Protein AF-A0A2D6GXG8-F1 (afdb_monomer_lite)

Sequence (87 aa):
MWIRLTLSILLFISILLLPWWVSGILALTLLIFRPAYEVIIAGLLIDLLYGNVETLPEMLISFTTGAAALFIVMHILRGRLIFYEYH

Radius of gyration: 14.45 Å; chains: 1; bounding box: 34×20×49 Å

pLDDT: mean 76.7, std 11.67, range [39.34, 90.69]

Foldseek 3Di:
DVVLVVLLVVLVVCLVPHQPVVSVVSLLVSLLVHLDCSQLVSQQSNLVPVPDPVCSVPSSCVSNVVSVVSSVVSVVVVVVVVVVVPD

Secondary structure (DSSP, 8-state):
-HHHHHHHHHHHHHHHHS-HHHHHHHHHHHHHH---THHHHHHHHHHHHHS-GGGHHHHTTHHHHHHHHHHHHHHHHHHHHGGGS--

Structure (mmCIF, N/CA/C/O backbone):
data_AF-A0A2D6GXG8-F1
#
_entry.id   AF-A0A2D6GXG8-F1
#
loop_
_atom_site.group_PDB
_atom_site.id
_atom_site.type_symbol
_atom_site.label_atom_id
_atom_site.label_alt_id
_atom_site.label_comp_id
_atom_site.label_asym_id
_atom_site.label_entity_id
_atom_site.label_seq_id
_atom_site.pdbx_PDB_ins_code
_atom_site.Cartn_x
_atom_site.Cartn_y
_atom_site.Cartn_z
_atom_site.occupancy
_atom_site.B_iso_or_equiv
_atom_site.auth_seq_id
_atom_site.auth_comp_id
_atom_sit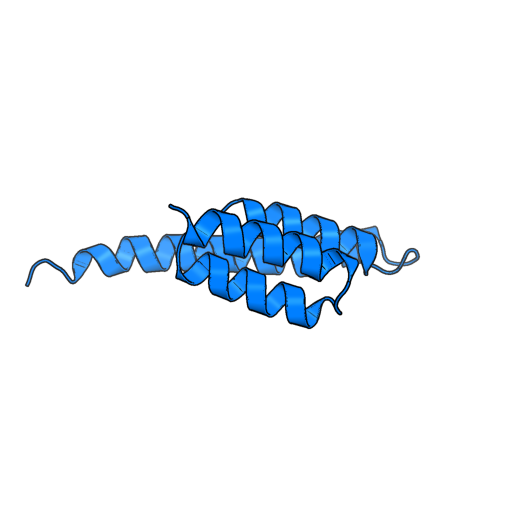e.auth_asym_id
_atom_site.auth_atom_id
_atom_site.pdbx_PDB_model_num
ATOM 1 N N . MET A 1 1 ? -1.161 9.836 17.076 1.00 65.44 1 MET A N 1
ATOM 2 C CA . MET A 1 1 ? -1.135 10.717 15.885 1.00 65.44 1 M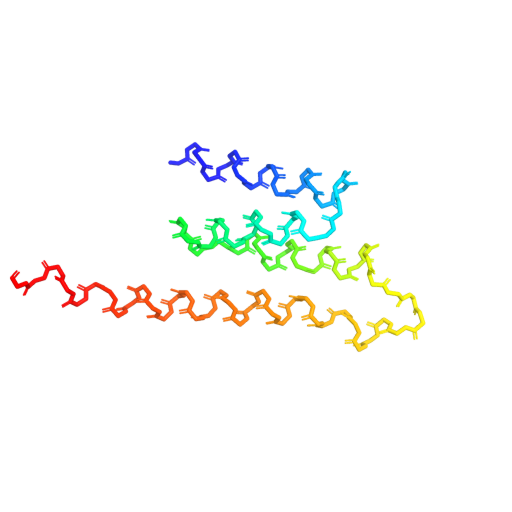ET A CA 1
ATOM 3 C C . MET A 1 1 ? 0.252 10.736 15.243 1.00 65.44 1 MET A C 1
ATOM 5 O O . MET A 1 1 ? 0.349 10.393 14.075 1.00 65.44 1 MET A O 1
ATOM 9 N N . TRP A 1 2 ? 1.314 11.001 16.012 1.00 77.62 2 TRP A N 1
ATOM 10 C CA . TRP A 1 2 ? 2.711 11.014 15.546 1.00 77.62 2 TRP A CA 1
ATOM 11 C C . TRP A 1 2 ? 3.197 9.710 14.892 1.00 77.62 2 TRP A C 1
ATOM 13 O O . TRP A 1 2 ? 3.700 9.752 13.778 1.00 77.62 2 TRP A O 1
ATOM 23 N N . ILE A 1 3 ? 2.932 8.550 15.506 1.00 78.50 3 ILE A N 1
ATOM 24 C CA . ILE A 1 3 ? 3.310 7.228 14.962 1.00 78.50 3 ILE A CA 1
ATOM 25 C C . ILE A 1 3 ? 2.791 6.982 13.538 1.00 78.50 3 ILE A C 1
ATOM 27 O O . ILE A 1 3 ? 3.506 6.418 12.718 1.00 78.50 3 ILE A O 1
ATOM 31 N N . ARG A 1 4 ? 1.578 7.452 13.211 1.00 76.75 4 ARG A N 1
ATOM 32 C CA . ARG A 1 4 ? 1.005 7.293 11.865 1.00 76.75 4 ARG A CA 1
ATOM 33 C C . ARG A 1 4 ? 1.824 8.057 10.834 1.00 76.75 4 ARG A C 1
ATOM 35 O O . ARG A 1 4 ? 2.146 7.516 9.783 1.00 76.75 4 ARG A O 1
ATOM 42 N N . LEU A 1 5 ? 2.146 9.310 11.149 1.00 83.62 5 LEU A N 1
ATOM 43 C CA . LEU A 1 5 ? 2.898 10.181 10.256 1.00 83.62 5 LEU A CA 1
ATOM 44 C C . LEU A 1 5 ? 4.294 9.604 10.006 1.00 83.62 5 LEU A C 1
ATOM 46 O O . LEU A 1 5 ? 4.706 9.492 8.858 1.00 83.62 5 LEU A O 1
ATOM 50 N N . THR A 1 6 ? 4.972 9.154 11.064 1.00 87.50 6 THR A N 1
ATOM 51 C CA . THR A 1 6 ? 6.300 8.540 10.956 1.00 87.50 6 THR A CA 1
ATOM 52 C C . THR A 1 6 ? 6.275 7.271 10.108 1.00 87.50 6 THR A C 1
ATOM 54 O O . THR A 1 6 ? 7.101 7.137 9.212 1.00 87.50 6 THR A O 1
ATOM 57 N N . LEU A 1 7 ? 5.314 6.368 10.332 1.00 84.38 7 LEU A N 1
ATOM 58 C CA . LEU A 1 7 ? 5.199 5.134 9.549 1.00 84.38 7 LEU A CA 1
ATOM 59 C C . LEU A 1 7 ? 4.829 5.400 8.085 1.00 84.38 7 LEU A C 1
ATOM 61 O O . LEU A 1 7 ? 5.335 4.713 7.206 1.00 84.38 7 LEU A O 1
ATOM 65 N N . SER A 1 8 ? 4.001 6.410 7.810 1.00 85.06 8 SER A N 1
ATOM 66 C CA . SER A 1 8 ? 3.627 6.780 6.436 1.00 85.06 8 SER A CA 1
ATOM 67 C C . SER A 1 8 ? 4.812 7.374 5.681 1.00 85.06 8 SER A C 1
ATOM 69 O O . SER A 1 8 ? 5.085 6.988 4.551 1.00 85.06 8 SER A O 1
ATOM 71 N N . ILE A 1 9 ? 5.571 8.269 6.321 1.00 89.25 9 ILE A N 1
ATOM 72 C CA . ILE A 1 9 ? 6.805 8.814 5.743 1.00 89.25 9 ILE A CA 1
ATOM 73 C C . ILE A 1 9 ? 7.809 7.683 5.492 1.00 89.25 9 ILE A C 1
ATOM 75 O O . ILE A 1 9 ? 8.375 7.600 4.406 1.00 89.25 9 ILE A O 1
ATOM 79 N N . LEU A 1 10 ? 7.986 6.779 6.459 1.00 89.94 10 LEU A N 1
ATOM 80 C CA . LEU A 1 10 ? 8.893 5.640 6.328 1.00 89.94 10 LEU A CA 1
ATOM 81 C C . LEU A 1 10 ? 8.477 4.697 5.190 1.00 89.94 10 LEU A C 1
ATOM 83 O O . LEU A 1 10 ? 9.335 4.224 4.450 1.00 89.94 10 LEU A O 1
ATOM 87 N N . LEU A 1 11 ? 7.172 4.469 5.015 1.00 88.31 11 LEU A N 1
ATOM 88 C CA . LEU A 1 11 ? 6.609 3.705 3.905 1.00 88.31 11 LEU A CA 1
ATOM 89 C C . LEU A 1 11 ? 7.010 4.326 2.562 1.00 88.31 11 LEU A C 1
ATOM 91 O O . LEU A 1 11 ? 7.617 3.638 1.746 1.00 88.31 11 LEU A O 1
ATOM 95 N N . PHE A 1 12 ? 6.747 5.620 2.353 1.00 88.81 12 PHE A N 1
ATOM 96 C CA . PHE A 1 12 ? 7.079 6.296 1.092 1.00 88.81 12 PHE A CA 1
ATOM 97 C C . PHE A 1 12 ? 8.586 6.346 0.820 1.00 88.81 12 PHE A C 1
ATOM 99 O O . PHE A 1 12 ? 9.009 6.122 -0.311 1.00 88.81 12 PHE A O 1
ATOM 106 N N . ILE A 1 13 ? 9.402 6.568 1.853 1.00 90.69 13 ILE A N 1
ATOM 107 C CA . ILE A 1 13 ? 10.866 6.490 1.749 1.00 90.69 13 ILE A CA 1
ATOM 108 C C . ILE A 1 13 ? 11.289 5.075 1.334 1.00 90.69 13 ILE A C 1
ATOM 110 O O . ILE A 1 13 ? 12.125 4.922 0.445 1.00 90.69 13 ILE A O 1
ATOM 114 N N . SER A 1 14 ? 10.689 4.036 1.925 1.00 90.56 14 SER A N 1
ATOM 115 C CA . SER A 1 14 ? 11.029 2.649 1.596 1.00 90.56 14 SER A CA 1
ATOM 116 C C . SER A 1 14 ? 10.723 2.295 0.144 1.00 90.56 14 SER A C 1
ATOM 118 O O . SER A 1 14 ? 11.515 1.590 -0.457 1.00 90.56 14 SER A O 1
ATOM 120 N N . ILE A 1 15 ? 9.635 2.818 -0.430 1.00 88.06 15 ILE A N 1
ATOM 121 C CA . ILE A 1 15 ? 9.233 2.527 -1.817 1.00 88.06 15 ILE A CA 1
ATOM 122 C C . ILE A 1 15 ? 10.292 3.006 -2.818 1.00 88.06 15 ILE A C 1
ATOM 124 O O . ILE A 1 15 ? 10.435 2.428 -3.887 1.00 88.06 15 ILE A O 1
ATOM 128 N N . LEU A 1 16 ? 11.025 4.069 -2.479 1.00 87.44 16 LEU A N 1
ATOM 129 C CA . LEU A 1 16 ? 12.041 4.660 -3.351 1.00 87.44 16 LEU A CA 1
ATOM 130 C C . LEU A 1 16 ? 13.435 4.055 -3.144 1.00 87.44 16 LEU A C 1
ATOM 132 O O . LEU A 1 16 ? 14.246 4.054 -4.066 1.00 87.44 16 LEU A O 1
ATOM 136 N N . LEU A 1 17 ? 13.741 3.605 -1.925 1.00 87.56 17 LEU A N 1
ATOM 137 C CA . LEU A 1 17 ? 15.103 3.241 -1.510 1.00 87.56 17 LEU A CA 1
ATOM 138 C C . LEU A 1 17 ? 15.294 1.747 -1.257 1.00 87.56 17 LEU A C 1
ATOM 140 O O . LEU A 1 17 ? 16.421 1.259 -1.315 1.00 87.56 17 LEU A O 1
ATOM 144 N N . LEU A 1 18 ? 14.226 1.031 -0.917 1.00 89.12 18 LEU A N 1
ATOM 145 C CA . LEU A 1 18 ? 14.273 -0.358 -0.485 1.00 89.12 18 LEU A CA 1
ATOM 146 C C . LEU A 1 18 ? 13.489 -1.241 -1.457 1.00 89.12 18 LEU A C 1
ATOM 148 O O . LEU A 1 18 ? 12.598 -0.766 -2.149 1.00 89.12 18 LEU A O 1
ATOM 152 N N . PRO A 1 19 ? 13.790 -2.545 -1.519 1.00 85.88 19 PRO A N 1
ATOM 153 C CA . PRO A 1 19 ? 13.015 -3.466 -2.337 1.00 85.88 19 PRO A CA 1
ATOM 154 C C . PRO A 1 19 ? 11.529 -3.495 -1.946 1.00 85.88 19 PRO A C 1
ATOM 156 O O . PRO A 1 19 ? 11.190 -3.420 -0.763 1.00 85.88 19 PRO A O 1
ATOM 159 N N . TRP A 1 20 ? 10.656 -3.727 -2.930 1.00 80.88 20 TRP A N 1
ATOM 160 C CA . TRP A 1 20 ? 9.193 -3.747 -2.780 1.00 80.88 20 TRP A CA 1
ATOM 161 C C . TRP A 1 20 ? 8.669 -4.629 -1.632 1.00 80.88 20 TRP A C 1
ATOM 163 O O . TRP A 1 20 ? 7.659 -4.302 -1.008 1.00 80.88 20 TRP A O 1
ATOM 173 N N . TRP A 1 21 ? 9.359 -5.724 -1.296 1.00 82.75 21 TRP A N 1
ATOM 174 C CA . TRP A 1 21 ? 8.975 -6.599 -0.185 1.00 82.75 21 TRP A CA 1
ATOM 175 C C . TRP A 1 21 ? 9.110 -5.917 1.187 1.00 82.75 21 TRP A C 1
ATOM 177 O O . TRP A 1 21 ? 8.281 -6.156 2.066 1.00 82.75 21 TRP A O 1
ATOM 187 N N . VAL A 1 22 ? 10.086 -5.018 1.372 1.00 86.62 22 VAL A N 1
ATOM 188 C CA . VAL A 1 22 ? 10.224 -4.227 2.610 1.00 86.62 22 VAL A CA 1
ATOM 189 C C . VAL A 1 22 ? 9.060 -3.249 2.741 1.00 86.62 22 VAL A C 1
ATOM 191 O O . VAL A 1 22 ? 8.451 -3.136 3.808 1.00 86.62 22 VAL A O 1
ATOM 194 N N . SER A 1 23 ? 8.717 -2.575 1.643 1.00 87.81 23 SER A N 1
ATOM 195 C CA . SER A 1 23 ? 7.579 -1.657 1.587 1.00 87.81 23 SER A CA 1
ATOM 196 C C . SER A 1 23 ? 6.256 -2.376 1.840 1.00 87.81 23 SER A C 1
ATOM 198 O O . SER A 1 23 ? 5.398 -1.841 2.540 1.00 87.81 23 SER A O 1
ATOM 200 N N . GLY A 1 24 ? 6.114 -3.615 1.360 1.00 84.25 24 GLY A N 1
ATOM 201 C CA . GLY A 1 24 ? 4.965 -4.472 1.647 1.00 84.25 24 GLY A CA 1
ATOM 202 C C . GLY A 1 24 ? 4.813 -4.806 3.132 1.00 84.25 24 GLY A C 1
ATOM 203 O O . GLY A 1 24 ? 3.711 -4.706 3.672 1.00 84.25 24 GLY A O 1
ATOM 204 N N . ILE A 1 25 ? 5.913 -5.128 3.822 1.00 86.94 25 ILE A N 1
ATOM 205 C CA . ILE A 1 25 ? 5.887 -5.357 5.275 1.00 86.94 25 ILE A CA 1
ATOM 206 C C . ILE A 1 25 ? 5.457 -4.077 5.995 1.00 86.94 25 ILE A C 1
ATOM 208 O O . ILE A 1 25 ? 4.541 -4.123 6.809 1.00 86.94 25 ILE A O 1
ATOM 212 N N . LEU A 1 26 ? 6.051 -2.926 5.662 1.00 86.19 26 LEU A N 1
ATOM 213 C CA . LEU A 1 26 ? 5.682 -1.641 6.267 1.00 86.19 26 LEU A CA 1
ATOM 214 C C . LEU A 1 26 ? 4.210 -1.276 6.024 1.00 86.19 26 LEU A C 1
ATOM 216 O O . LEU A 1 26 ? 3.549 -0.778 6.939 1.00 86.19 26 LEU A O 1
ATOM 220 N N . ALA A 1 27 ? 3.686 -1.563 4.831 1.00 85.00 27 ALA A N 1
ATOM 221 C CA . ALA A 1 27 ? 2.281 -1.364 4.492 1.00 85.00 27 ALA A CA 1
ATOM 222 C C . ALA A 1 27 ? 1.360 -2.220 5.373 1.00 85.00 27 ALA A C 1
ATOM 224 O O . ALA A 1 27 ? 0.377 -1.714 5.919 1.00 85.00 27 ALA A O 1
ATOM 225 N N . LEU A 1 28 ? 1.705 -3.497 5.567 1.00 83.38 28 LEU A N 1
ATOM 226 C CA . LEU A 1 28 ? 0.964 -4.407 6.439 1.00 83.38 28 LEU A CA 1
ATOM 227 C C . LEU A 1 28 ? 0.971 -3.913 7.891 1.00 83.38 28 LEU A C 1
ATOM 229 O O . LEU A 1 28 ? -0.075 -3.873 8.542 1.00 83.38 28 LEU A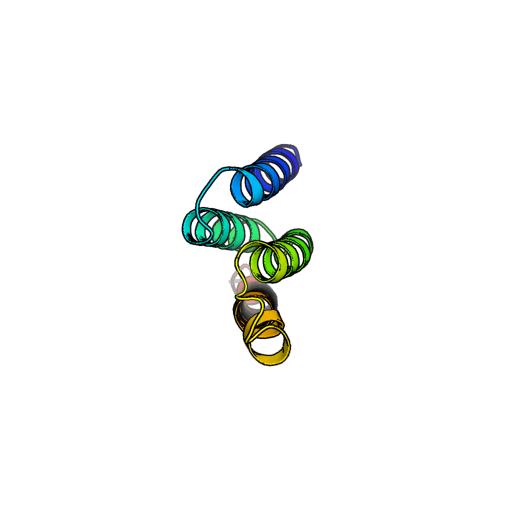 O 1
ATOM 233 N N . THR A 1 29 ? 2.133 -3.484 8.389 1.00 83.69 29 THR A N 1
ATOM 234 C CA . THR A 1 29 ? 2.258 -2.942 9.745 1.00 83.69 29 THR A CA 1
ATOM 235 C C . THR A 1 29 ? 1.386 -1.698 9.915 1.00 83.69 29 THR A C 1
ATOM 237 O O . THR A 1 29 ? 0.684 -1.575 10.920 1.00 83.69 29 THR A O 1
ATOM 240 N N . LEU A 1 30 ? 1.362 -0.800 8.921 1.00 83.81 30 LEU A N 1
ATOM 241 C CA . LEU A 1 30 ? 0.504 0.387 8.935 1.00 83.81 30 LEU A CA 1
ATOM 242 C C . LEU A 1 30 ? -0.981 -0.000 9.027 1.00 83.81 30 LEU A C 1
ATOM 244 O O . LEU A 1 30 ? -1.684 0.536 9.886 1.00 83.81 30 LEU A O 1
ATOM 248 N N . LEU A 1 31 ? -1.424 -0.969 8.212 1.00 81.25 31 LEU A N 1
ATOM 249 C CA . LEU A 1 31 ? -2.803 -1.473 8.197 1.00 81.25 31 LEU A CA 1
ATOM 250 C C . LEU A 1 31 ? -3.252 -2.042 9.549 1.00 81.25 31 LEU A C 1
ATOM 252 O O . LEU A 1 31 ? -4.394 -1.807 9.950 1.00 81.25 31 LEU A O 1
ATOM 256 N N . ILE A 1 32 ? -2.367 -2.754 10.260 1.00 78.25 32 ILE A N 1
ATOM 257 C CA . ILE A 1 32 ? -2.65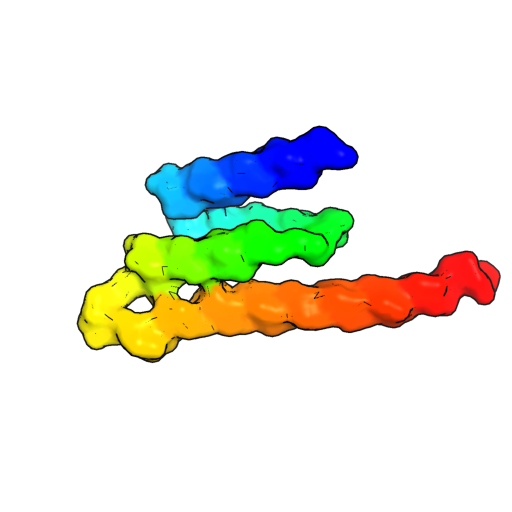3 -3.306 11.595 1.00 78.25 32 ILE A CA 1
ATOM 258 C C . ILE A 1 32 ? -2.924 -2.179 12.600 1.00 78.25 32 ILE A C 1
ATOM 260 O O . ILE A 1 32 ? -3.881 -2.246 13.374 1.00 78.25 32 ILE A O 1
ATOM 264 N N . PHE A 1 33 ? -2.107 -1.121 12.587 1.00 74.25 33 PHE A N 1
ATOM 265 C CA . PHE A 1 33 ? -2.274 -0.006 13.521 1.00 74.25 33 PHE A CA 1
ATOM 266 C C . PHE A 1 33 ? -3.506 0.842 13.197 1.00 74.25 33 PHE A C 1
ATOM 268 O O . PHE A 1 33 ? -4.244 1.238 14.110 1.00 74.25 33 PHE A O 1
ATOM 275 N N . ARG A 1 34 ? -3.752 1.126 11.913 1.00 70.38 34 ARG A N 1
ATOM 276 C CA . ARG A 1 34 ? -5.003 1.720 11.434 1.00 70.38 34 ARG A CA 1
ATOM 277 C C . ARG A 1 34 ? -5.216 1.475 9.940 1.00 70.38 34 ARG A C 1
ATOM 279 O O . ARG A 1 34 ? -4.266 1.562 9.171 1.00 70.38 34 ARG A O 1
ATOM 286 N N . PRO A 1 35 ? -6.482 1.347 9.501 1.00 67.00 35 PRO A N 1
ATOM 287 C CA . PRO A 1 35 ? -6.800 1.427 8.084 1.00 67.00 35 PRO A CA 1
ATOM 288 C C . PRO A 1 35 ? -6.377 2.807 7.568 1.00 67.00 35 PRO A C 1
ATOM 290 O O . PRO A 1 35 ? -6.912 3.837 7.986 1.00 67.00 35 PRO A O 1
ATOM 293 N N . ALA A 1 36 ? -5.379 2.808 6.696 1.00 75.19 36 ALA A N 1
ATOM 294 C CA . ALA A 1 36 ? -4.775 3.990 6.114 1.00 75.19 36 ALA A CA 1
ATOM 295 C C . ALA A 1 36 ? -4.820 3.873 4.589 1.00 75.19 36 ALA A C 1
ATOM 297 O O . ALA A 1 36 ? -4.311 2.914 4.011 1.00 75.19 36 ALA A O 1
ATOM 298 N N . TYR A 1 37 ? -5.432 4.865 3.942 1.00 79.56 37 TYR A N 1
ATOM 299 C CA . TYR A 1 37 ? -5.503 4.969 2.479 1.00 79.56 37 TYR A CA 1
ATOM 300 C C . TYR A 1 37 ? -4.112 5.115 1.838 1.00 79.56 37 TYR A C 1
ATOM 302 O O . TYR A 1 37 ? -3.937 4.810 0.661 1.00 79.56 37 TYR A O 1
ATOM 310 N N . GLU A 1 38 ? -3.112 5.526 2.624 1.00 82.50 38 GLU A N 1
ATOM 311 C CA . GLU A 1 38 ? -1.702 5.629 2.232 1.00 82.50 38 GLU A CA 1
ATOM 312 C C . GLU A 1 38 ? -1.155 4.298 1.681 1.00 82.50 38 GLU A C 1
ATOM 314 O O . GLU A 1 38 ? -0.312 4.311 0.791 1.00 82.50 38 GLU A O 1
ATOM 319 N N . VAL A 1 39 ? -1.686 3.154 2.132 1.00 83.69 39 VAL A N 1
ATOM 320 C CA . VAL A 1 39 ? -1.277 1.811 1.674 1.00 83.69 39 VAL A CA 1
ATOM 321 C C . VAL A 1 39 ? -1.721 1.524 0.241 1.00 83.69 39 VAL A C 1
ATOM 323 O O . VAL A 1 39 ? -0.998 0.867 -0.502 1.00 83.69 39 VAL A O 1
ATOM 326 N N . ILE A 1 40 ? -2.876 2.046 -0.177 1.00 82.56 40 ILE A N 1
ATOM 327 C CA . ILE A 1 40 ? -3.365 1.888 -1.554 1.00 82.56 40 ILE A CA 1
ATOM 328 C C . ILE A 1 40 ? -2.496 2.719 -2.501 1.00 82.56 40 ILE A C 1
ATOM 330 O O . ILE A 1 40 ? -2.062 2.227 -3.539 1.00 82.56 40 ILE A O 1
ATOM 334 N N . ILE A 1 41 ? -2.189 3.960 -2.108 1.00 84.31 41 ILE A N 1
ATOM 335 C CA . ILE A 1 41 ? -1.300 4.851 -2.869 1.00 84.31 41 ILE A CA 1
ATOM 336 C C . ILE A 1 41 ? 0.101 4.234 -2.968 1.00 84.31 41 ILE A C 1
ATOM 338 O O . ILE A 1 41 ? 0.701 4.231 -4.038 1.00 84.31 41 ILE A O 1
ATOM 342 N N . ALA A 1 42 ? 0.604 3.671 -1.869 1.00 85.69 42 ALA A N 1
ATOM 343 C CA . ALA A 1 42 ? 1.873 2.960 -1.848 1.00 85.69 42 ALA A CA 1
ATOM 344 C C . ALA A 1 42 ? 1.879 1.730 -2.761 1.00 85.69 42 ALA A C 1
ATOM 346 O O . ALA A 1 42 ? 2.846 1.534 -3.488 1.00 85.69 42 ALA A O 1
ATOM 347 N N . GLY A 1 43 ? 0.809 0.930 -2.756 1.00 83.38 43 GLY A N 1
ATOM 348 C CA . GLY A 1 43 ? 0.685 -0.229 -3.640 1.00 83.38 43 GLY A CA 1
ATOM 349 C C . GLY A 1 43 ? 0.733 0.162 -5.116 1.00 83.38 43 GLY A C 1
ATOM 350 O O . GLY A 1 43 ? 1.481 -0.440 -5.878 1.00 83.38 43 GLY A O 1
ATOM 351 N N . LEU A 1 44 ? 0.041 1.246 -5.477 1.00 84.25 44 LEU A N 1
ATOM 352 C CA . LEU A 1 44 ? 0.045 1.782 -6.838 1.00 84.25 44 LEU A CA 1
ATOM 353 C C . LEU A 1 44 ? 1.433 2.288 -7.250 1.00 84.25 44 LEU A C 1
ATOM 355 O O . LEU A 1 44 ? 1.877 2.045 -8.369 1.00 84.25 44 LEU A O 1
ATOM 359 N N . LEU A 1 45 ? 2.149 2.957 -6.341 1.00 85.62 45 LEU A N 1
ATOM 360 C CA . LEU A 1 45 ? 3.528 3.386 -6.588 1.00 85.62 45 LEU A CA 1
ATOM 361 C C . LEU A 1 45 ? 4.485 2.202 -6.747 1.00 85.62 45 LEU A C 1
ATOM 363 O O . LEU A 1 45 ? 5.372 2.260 -7.592 1.00 85.62 45 LEU A O 1
ATOM 367 N N . ILE A 1 46 ? 4.311 1.137 -5.964 1.00 85.06 46 ILE A N 1
ATOM 368 C CA . ILE A 1 46 ? 5.122 -0.080 -6.083 1.00 85.06 46 ILE A CA 1
ATOM 369 C C . ILE A 1 46 ? 4.880 -0.740 -7.440 1.00 85.06 46 ILE A C 1
ATOM 371 O O . ILE A 1 46 ? 5.844 -1.034 -8.141 1.00 85.06 46 ILE A O 1
ATOM 375 N N . ASP A 1 47 ? 3.621 -0.908 -7.838 1.00 81.81 47 ASP A N 1
ATOM 376 C CA . ASP A 1 47 ? 3.268 -1.464 -9.145 1.00 81.81 47 ASP A CA 1
ATOM 377 C C . ASP A 1 47 ? 3.816 -0.609 -10.301 1.00 81.81 47 ASP A C 1
ATOM 379 O O . ASP A 1 47 ? 4.252 -1.149 -11.314 1.00 81.81 47 ASP A O 1
ATOM 383 N N . LEU A 1 48 ? 3.862 0.718 -10.149 1.00 83.00 48 LEU A N 1
ATOM 384 C CA . LEU A 1 48 ? 4.423 1.616 -11.161 1.00 83.00 48 LEU A CA 1
ATOM 385 C C . LEU A 1 48 ? 5.959 1.562 -11.234 1.00 83.00 48 LEU A C 1
ATOM 387 O O . LEU A 1 48 ? 6.523 1.650 -12.321 1.00 83.00 48 LEU A O 1
ATOM 391 N N . LEU A 1 49 ? 6.638 1.467 -10.087 1.00 83.56 49 LEU A N 1
ATOM 392 C CA . LEU A 1 49 ? 8.103 1.526 -10.000 1.00 83.56 49 LEU A CA 1
ATOM 393 C C . LEU A 1 49 ? 8.773 0.170 -10.235 1.00 83.56 49 LEU A C 1
ATOM 395 O O . LEU A 1 49 ? 9.872 0.116 -10.782 1.00 83.56 49 LEU A O 1
ATOM 399 N N . TYR A 1 50 ? 8.128 -0.910 -9.797 1.00 79.81 50 TYR A N 1
ATOM 400 C CA . TYR A 1 50 ? 8.654 -2.275 -9.865 1.00 79.81 50 TYR A CA 1
ATOM 401 C C . TYR A 1 50 ? 7.929 -3.143 -10.898 1.00 79.81 50 TYR A C 1
ATOM 403 O O . TYR A 1 50 ? 8.387 -4.252 -11.178 1.00 79.81 50 TYR A O 1
ATOM 411 N N . GLY A 1 51 ? 6.819 -2.665 -11.468 1.00 72.19 51 GLY A N 1
ATOM 412 C CA . GLY A 1 51 ? 6.111 -3.352 -12.540 1.00 72.19 51 GLY A CA 1
ATOM 413 C C . GLY A 1 51 ? 6.934 -3.394 -13.822 1.00 72.19 51 GLY A C 1
ATOM 414 O O . GLY A 1 51 ? 7.570 -2.419 -14.222 1.00 72.19 51 GLY A O 1
ATOM 415 N N . ASN A 1 52 ? 6.920 -4.547 -14.485 1.00 69.06 52 ASN A N 1
ATOM 416 C CA . ASN A 1 52 ? 7.646 -4.733 -15.732 1.00 69.06 52 ASN A CA 1
ATOM 417 C C . ASN A 1 52 ? 6.895 -4.052 -16.888 1.00 69.06 52 ASN A C 1
ATOM 419 O O . ASN A 1 52 ? 5.694 -4.272 -17.056 1.00 69.06 52 ASN A O 1
ATOM 423 N N . VAL A 1 53 ? 7.601 -3.250 -17.698 1.00 63.38 53 VAL A N 1
ATOM 424 C CA . VAL A 1 53 ? 7.004 -2.398 -18.751 1.00 63.38 53 VAL A CA 1
ATOM 425 C C . VAL A 1 53 ? 6.220 -3.220 -19.788 1.00 63.38 53 VAL A C 1
ATOM 427 O O . VAL A 1 53 ? 5.189 -2.786 -20.293 1.00 63.38 53 VAL A O 1
ATOM 430 N N . GLU A 1 54 ? 6.666 -4.445 -20.064 1.00 64.75 54 GLU A N 1
ATOM 431 C CA . GLU A 1 54 ? 6.046 -5.340 -21.051 1.00 64.75 54 GLU A CA 1
ATOM 432 C C . GLU A 1 54 ? 4.732 -5.976 -20.571 1.00 64.75 54 GLU A C 1
ATOM 434 O O . GLU A 1 54 ? 3.890 -6.346 -21.385 1.00 64.75 54 GLU A O 1
ATOM 439 N N . THR A 1 55 ? 4.518 -6.062 -19.256 1.00 61.72 55 THR A N 1
ATOM 440 C CA . THR A 1 55 ? 3.326 -6.666 -18.633 1.00 61.72 55 THR A CA 1
ATOM 441 C C . THR A 1 55 ? 2.503 -5.643 -17.853 1.00 61.72 55 THR A C 1
ATOM 443 O O . THR A 1 55 ? 1.688 -6.018 -17.009 1.00 61.72 55 THR A O 1
ATOM 446 N N . LEU A 1 56 ? 2.709 -4.348 -18.121 1.00 58.16 56 LEU A N 1
ATOM 447 C CA . LEU A 1 56 ? 2.117 -3.238 -17.371 1.00 58.16 56 LEU A CA 1
ATOM 448 C C . LEU A 1 56 ? 0.619 -3.392 -17.084 1.00 58.16 56 LEU A C 1
ATOM 450 O O . LEU A 1 56 ? 0.267 -3.238 -15.922 1.00 58.16 56 LEU A O 1
ATOM 454 N N . PRO A 1 57 ? -0.272 -3.729 -18.039 1.00 60.84 57 PRO A N 1
ATOM 455 C CA . PRO A 1 57 ? -1.698 -3.794 -17.728 1.00 60.84 57 PRO A CA 1
ATOM 456 C C . PRO A 1 57 ? -2.068 -4.920 -16.749 1.00 60.84 57 PRO A C 1
ATOM 458 O O . PRO A 1 57 ? -2.993 -4.751 -15.960 1.00 60.84 57 PRO A O 1
ATOM 461 N N . GLU A 1 58 ? -1.351 -6.047 -16.767 1.00 60.47 58 GLU A N 1
A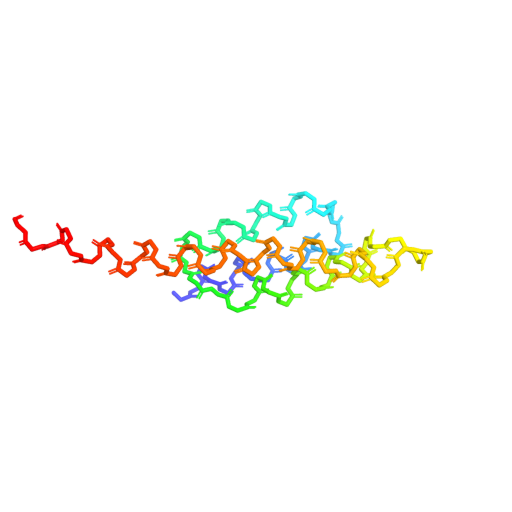TOM 462 C CA . GLU A 1 58 ? -1.628 -7.194 -15.889 1.00 60.47 58 GLU A CA 1
ATOM 463 C C . GLU A 1 58 ? -0.908 -7.073 -14.536 1.00 60.47 58 GLU A C 1
ATOM 465 O O . GLU A 1 58 ? -1.457 -7.456 -13.501 1.00 60.47 58 GLU A O 1
ATOM 470 N N . MET A 1 59 ? 0.295 -6.485 -14.513 1.00 55.16 59 MET A N 1
ATOM 471 C CA . MET A 1 59 ? 1.068 -6.281 -13.283 1.00 55.16 59 MET A CA 1
ATOM 472 C C . MET A 1 59 ? 0.658 -5.041 -12.488 1.00 55.16 59 MET A C 1
ATOM 474 O O . MET A 1 59 ? 0.722 -5.124 -11.264 1.00 55.16 59 MET A O 1
ATOM 478 N N . LEU A 1 60 ? 0.174 -3.959 -13.127 1.00 57.28 60 LEU A N 1
ATOM 479 C CA . LEU A 1 60 ? -0.260 -2.707 -12.460 1.00 57.28 60 LEU A CA 1
ATOM 480 C C . LEU A 1 60 ? -1.345 -2.908 -11.395 1.00 57.28 60 LEU A C 1
ATOM 482 O O . LEU A 1 60 ? -1.693 -1.993 -10.653 1.00 57.28 60 LEU A O 1
ATOM 486 N N . ILE A 1 61 ? -1.941 -4.091 -11.391 1.00 64.62 61 ILE A N 1
ATOM 487 C CA . ILE A 1 61 ? -3.094 -4.441 -10.589 1.00 64.62 61 ILE A CA 1
ATOM 488 C C . ILE A 1 61 ? -2.689 -5.465 -9.522 1.00 64.62 61 ILE A C 1
ATOM 490 O O . ILE A 1 61 ? -3.391 -5.596 -8.526 1.00 64.62 61 ILE A O 1
ATOM 494 N N . SER A 1 62 ? -1.564 -6.172 -9.666 1.00 71.69 62 SER A N 1
ATOM 495 C CA . SER A 1 62 ? -1.238 -7.335 -8.831 1.00 71.69 62 SER A CA 1
ATOM 496 C C . SER A 1 62 ? -0.953 -6.969 -7.370 1.00 71.69 62 SER A C 1
ATOM 498 O O . SER A 1 62 ? -1.593 -7.513 -6.463 1.00 71.69 62 SER A O 1
ATOM 500 N N . PHE A 1 63 ? -0.068 -6.001 -7.116 1.00 72.31 63 PHE A N 1
ATOM 501 C CA . PHE A 1 63 ? 0.251 -5.587 -5.753 1.00 72.31 63 PHE A CA 1
ATOM 502 C C . PHE A 1 63 ? -0.830 -4.661 -5.183 1.00 72.31 63 PHE A C 1
ATOM 504 O O . PHE A 1 63 ? -1.224 -4.797 -4.022 1.00 72.31 63 PHE A O 1
ATOM 511 N N . THR A 1 64 ? -1.378 -3.770 -6.008 1.00 78.88 64 THR A N 1
ATOM 512 C CA . THR A 1 64 ? -2.442 -2.834 -5.625 1.00 78.88 64 THR A CA 1
ATOM 513 C C . THR A 1 64 ? -3.729 -3.560 -5.242 1.00 78.88 64 THR A C 1
ATOM 515 O O . THR A 1 64 ? -4.341 -3.211 -4.231 1.00 78.88 64 THR A O 1
ATOM 518 N N . THR A 1 65 ? -4.139 -4.602 -5.976 1.00 77.94 65 THR A N 1
ATOM 519 C CA . THR A 1 65 ? -5.313 -5.408 -5.587 1.00 77.94 65 THR A CA 1
ATOM 520 C C . THR A 1 65 ? -5.062 -6.220 -4.332 1.00 77.94 65 THR A C 1
ATOM 522 O O . THR A 1 65 ? -5.956 -6.289 -3.492 1.00 77.94 65 THR A O 1
ATOM 525 N N . GLY A 1 66 ? -3.854 -6.762 -4.145 1.00 81.12 66 GLY A N 1
ATOM 526 C CA . GLY A 1 66 ? -3.464 -7.410 -2.893 1.00 81.12 66 GLY A CA 1
ATOM 527 C C . GLY A 1 66 ? -3.543 -6.452 -1.699 1.00 81.12 66 GLY A C 1
ATOM 528 O O . GLY A 1 66 ? -4.162 -6.769 -0.680 1.00 81.12 66 GLY A O 1
ATOM 529 N N . ALA A 1 67 ? -2.995 -5.244 -1.845 1.00 79.94 67 ALA A N 1
ATOM 530 C CA . ALA A 1 67 ? -3.046 -4.197 -0.829 1.00 79.94 67 ALA A CA 1
ATOM 531 C C . ALA A 1 67 ? -4.487 -3.740 -0.536 1.00 79.94 67 ALA A C 1
ATOM 533 O O . ALA A 1 67 ? -4.862 -3.583 0.628 1.00 79.94 67 ALA A O 1
ATOM 534 N N . ALA A 1 68 ? -5.320 -3.578 -1.568 1.00 80.81 68 ALA A N 1
ATOM 535 C CA . ALA A 1 68 ? -6.729 -3.222 -1.420 1.00 80.81 68 ALA A CA 1
ATOM 536 C C . ALA A 1 68 ? -7.542 -4.341 -0.747 1.00 80.81 68 ALA A C 1
ATOM 538 O O . ALA A 1 68 ? -8.332 -4.066 0.158 1.00 80.81 68 ALA A O 1
ATOM 539 N N . ALA A 1 69 ? -7.320 -5.603 -1.124 1.00 84.00 69 ALA A N 1
ATOM 540 C CA . ALA A 1 69 ? -7.962 -6.753 -0.495 1.00 84.00 69 ALA A CA 1
ATOM 541 C C . ALA A 1 69 ? -7.587 -6.850 0.991 1.00 84.00 69 ALA A C 1
ATOM 543 O O . ALA A 1 69 ? -8.471 -6.983 1.837 1.00 84.00 69 ALA A O 1
ATOM 544 N N . LEU A 1 70 ? -6.301 -6.696 1.327 1.00 81.44 70 LEU A N 1
ATOM 545 C CA . LEU A 1 70 ? -5.833 -6.651 2.715 1.00 81.44 70 LEU A CA 1
ATOM 546 C C . LEU A 1 70 ? -6.452 -5.487 3.493 1.00 81.44 70 LEU A C 1
ATOM 548 O O . LEU A 1 70 ? -6.877 -5.678 4.632 1.00 81.44 70 LEU A O 1
ATOM 552 N N . PHE A 1 71 ? -6.555 -4.304 2.883 1.00 81.94 71 PHE A N 1
ATOM 553 C CA . PHE A 1 71 ? -7.230 -3.160 3.492 1.00 81.94 71 PHE A CA 1
ATOM 554 C C . PHE A 1 71 ? -8.697 -3.480 3.811 1.00 81.94 71 PHE A C 1
ATOM 556 O O . PHE A 1 71 ? -9.146 -3.224 4.929 1.00 81.94 71 PHE A O 1
ATOM 563 N N . ILE A 1 72 ? -9.432 -4.083 2.870 1.00 82.81 72 ILE A N 1
ATOM 564 C CA . ILE A 1 72 ? -10.837 -4.476 3.059 1.00 82.81 72 ILE A CA 1
ATOM 565 C C . ILE A 1 72 ? -10.964 -5.528 4.166 1.00 82.81 72 ILE A C 1
ATOM 567 O O . ILE A 1 72 ? -11.788 -5.372 5.068 1.00 82.81 72 ILE A O 1
ATOM 571 N N . VAL A 1 73 ? -10.128 -6.571 4.144 1.00 82.88 73 VAL A N 1
ATOM 572 C CA . VAL A 1 73 ? -10.124 -7.628 5.165 1.00 82.88 73 VAL A CA 1
ATOM 573 C C . VAL A 1 73 ? -9.861 -7.038 6.548 1.00 82.88 73 VAL A C 1
ATOM 575 O O . VAL A 1 73 ? -10.624 -7.299 7.476 1.00 82.88 73 VAL A O 1
ATOM 578 N N . MET A 1 74 ? -8.843 -6.185 6.689 1.00 79.75 74 MET A N 1
ATOM 579 C CA . MET A 1 74 ? -8.533 -5.513 7.954 1.00 79.75 74 MET A CA 1
ATOM 580 C C . MET A 1 74 ? -9.671 -4.602 8.418 1.00 79.75 74 MET A C 1
ATOM 582 O O . MET A 1 74 ? -9.997 -4.571 9.607 1.00 79.75 74 MET A O 1
ATOM 586 N N . HIS A 1 75 ? -10.309 -3.887 7.491 1.00 79.06 75 HIS A N 1
ATOM 587 C CA . HIS A 1 75 ? -11.454 -3.038 7.799 1.00 79.06 75 HIS A CA 1
ATOM 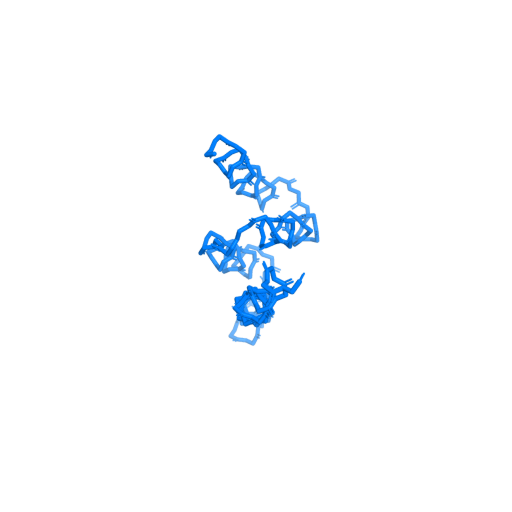588 C C . HIS A 1 75 ? -12.631 -3.857 8.356 1.00 79.06 75 HIS A C 1
ATOM 590 O O . HIS A 1 75 ? -13.203 -3.495 9.386 1.00 79.06 75 HIS A O 1
ATOM 596 N N . ILE A 1 76 ? -12.942 -4.999 7.732 1.00 81.75 76 ILE A N 1
ATOM 597 C CA . ILE A 1 76 ? -14.006 -5.912 8.172 1.00 81.75 76 ILE A CA 1
ATOM 598 C C . ILE A 1 76 ? -13.658 -6.570 9.514 1.00 81.75 76 ILE A C 1
ATOM 600 O O . ILE A 1 76 ? -14.494 -6.582 10.421 1.00 81.75 76 ILE A O 1
ATOM 604 N N . LEU A 1 77 ? -12.436 -7.096 9.665 1.00 80.19 77 LEU A N 1
ATOM 605 C CA . LEU A 1 77 ? -11.980 -7.739 10.903 1.00 80.19 77 LEU A CA 1
ATOM 606 C C . LEU A 1 77 ? -12.094 -6.788 12.093 1.00 80.19 77 LEU A C 1
ATOM 608 O O . LEU A 1 77 ? -12.583 -7.173 13.153 1.00 80.19 77 LEU A O 1
ATOM 612 N N . ARG A 1 78 ? -11.724 -5.520 11.904 1.00 68.44 78 ARG A N 1
ATOM 613 C CA . ARG A 1 78 ? -11.824 -4.513 12.958 1.00 68.44 78 ARG A CA 1
ATOM 614 C C . ARG A 1 78 ? -13.270 -4.180 13.323 1.00 68.44 78 ARG A C 1
ATOM 616 O O . ARG A 1 78 ? -13.571 -4.037 14.503 1.00 68.44 78 ARG A O 1
ATOM 623 N N . GLY A 1 79 ? -14.164 -4.107 12.335 1.00 64.75 79 GLY A N 1
ATOM 624 C CA . GLY A 1 79 ? -15.601 -3.933 12.574 1.00 64.75 79 GLY A CA 1
ATOM 625 C C . GLY A 1 79 ? -16.227 -5.096 13.354 1.00 64.75 79 GLY A C 1
ATOM 626 O O . GLY A 1 79 ? -17.186 -4.891 14.091 1.00 64.75 79 GLY A O 1
ATOM 627 N N . ARG A 1 80 ? -15.660 -6.305 13.245 1.00 65.25 80 ARG A N 1
ATOM 628 C CA . ARG A 1 80 ? -16.090 -7.479 14.020 1.00 65.25 80 ARG A CA 1
ATOM 629 C C . ARG A 1 80 ? -15.437 -7.591 15.399 1.00 65.25 80 ARG A C 1
ATOM 631 O O . ARG A 1 80 ? -16.073 -8.113 16.306 1.00 65.25 80 ARG A O 1
ATOM 638 N N . LEU A 1 81 ? -14.225 -7.067 15.584 1.00 59.88 81 LEU A N 1
ATOM 639 C CA . LEU A 1 81 ? -13.520 -7.067 16.876 1.00 59.88 81 LEU A CA 1
ATOM 640 C C . LEU A 1 81 ? -14.161 -6.141 17.925 1.00 59.88 81 LEU A C 1
ATOM 642 O O . LEU A 1 81 ? -14.063 -6.425 19.114 1.00 59.88 81 LEU A O 1
ATOM 646 N N . ILE A 1 82 ? -14.881 -5.093 17.506 1.00 54.06 82 ILE A N 1
ATOM 647 C CA . ILE A 1 82 ? -15.617 -4.194 18.420 1.00 54.06 82 ILE A CA 1
ATOM 648 C C . ILE A 1 82 ? -16.724 -4.932 19.201 1.00 54.06 82 ILE A C 1
ATOM 650 O O . ILE A 1 82 ? -17.096 -4.507 20.290 1.00 54.06 82 ILE A O 1
ATOM 654 N N . PHE A 1 83 ? -17.209 -6.078 18.713 1.00 54.19 83 PHE A N 1
ATOM 655 C CA . PHE A 1 83 ? -18.213 -6.878 19.423 1.00 54.19 83 PHE A CA 1
ATOM 656 C C . PHE A 1 83 ? -17.654 -7.713 20.590 1.00 54.19 83 PHE A C 1
ATOM 658 O O . PHE A 1 83 ? -18.429 -8.406 21.242 1.00 54.19 83 PHE A O 1
ATOM 665 N N . TYR A 1 84 ? -16.347 -7.659 20.877 1.00 53.41 84 TYR A N 1
ATOM 666 C CA . TYR A 1 84 ? -15.733 -8.416 21.978 1.00 53.41 84 TYR A CA 1
ATOM 667 C C . TYR A 1 84 ? -15.411 -7.567 23.225 1.00 53.41 84 TYR A C 1
ATOM 669 O O . TYR A 1 84 ? -15.041 -8.116 24.254 1.00 53.41 84 TYR A O 1
ATOM 677 N N . GLU A 1 85 ? -15.580 -6.240 23.180 1.00 50.28 85 GLU A N 1
ATOM 678 C CA . GLU A 1 85 ? -15.333 -5.345 24.333 1.00 50.28 85 GLU A CA 1
ATOM 679 C C . GLU A 1 85 ? -16.565 -5.131 25.242 1.00 50.28 85 GLU A C 1
ATOM 681 O O . GLU A 1 85 ? -16.529 -4.302 26.147 1.00 50.28 85 GLU A O 1
ATOM 686 N N . TYR A 1 86 ? -17.648 -5.892 25.041 1.00 42.03 86 TYR A N 1
ATOM 687 C CA . TYR A 1 86 ? -18.874 -5.840 25.856 1.00 42.03 86 TYR A CA 1
ATOM 688 C C . TYR A 1 86 ? -19.288 -7.219 26.396 1.00 42.03 86 TYR A C 1
ATOM 690 O O . TYR A 1 86 ? -20.441 -7.628 26.256 1.00 42.03 86 TYR A O 1
ATOM 698 N N . HIS A 1 87 ? -18.361 -7.939 27.026 1.00 39.34 87 HIS A N 1
ATOM 699 C CA . HIS A 1 87 ? -18.714 -9.046 27.916 1.00 39.34 87 HIS A CA 1
ATOM 700 C C . HIS A 1 87 ? -17.825 -9.092 29.153 1.00 39.34 87 HIS A C 1
ATOM 702 O O . HIS A 1 87 ? -16.592 -8.951 28.999 1.00 39.34 87 HIS A O 1
#